Protein AF-K6U5V4-F1 (afdb_monomer_lite)

Sequence (161 aa):
MKKDHIRDYATEAFRFYALVGMSAIEYREKIRNEAINTVVKRMGKGTKGGSPTEAQLIYADKAIEEKLSEIQDLEAVEKTMKEFEADVFTRITILPLIKAVYFTEADKEIKKGEIRNRVIKACSDLSISESTAYRYLKRARLLFAHNRGLRAGEVERINYY

Foldseek 3Di:
DDPPPLLVVLLLLLLLLLVVVDALVVVLVVLLVVQLVVVVVVVVDPPPPDDRDPVSNVRSVVSCVVCVLSSLSRQLLVVLLVVLCVDPVSVLQLNLLSCQQRNVPSVDDDDVCNSVVSLVVSCVVSVHDSVVSVVSSVVSSVSSCVSSVHCPDDPPPPPPD

Radius of gyration: 19.42 Å; chains: 1; bounding box: 54×33×52 Å

pLDDT: mean 87.93, std 15.49, range [41.19, 98.31]

Structure (mmCIF, N/CA/C/O backbone):
data_AF-K6U5V4-F1
#
_entry.id   AF-K6U5V4-F1
#
loop_
_atom_site.group_PDB
_atom_site.id
_atom_site.type_symbol
_atom_site.label_atom_id
_atom_site.label_alt_id
_atom_site.label_comp_id
_atom_site.label_asym_id
_atom_site.label_entity_id
_atom_site.label_seq_id
_atom_site.pdbx_PDB_ins_code
_atom_site.Cartn_x
_atom_site.Cartn_y
_atom_site.Cartn_z
_atom_site.occupancy
_atom_site.B_iso_or_equiv
_atom_site.auth_seq_id
_atom_site.auth_comp_id
_atom_site.auth_asym_id
_atom_site.auth_atom_id
_atom_site.pdbx_PDB_model_num
ATOM 1 N N . MET A 1 1 ? 16.927 -19.506 -5.645 1.00 41.19 1 MET A N 1
ATOM 2 C CA . MET A 1 1 ? 16.442 -18.108 -5.576 1.00 41.19 1 MET A CA 1
ATOM 3 C C . MET A 1 1 ? 15.979 -17.856 -4.142 1.00 41.19 1 MET A C 1
ATOM 5 O O . MET A 1 1 ? 15.023 -18.499 -3.730 1.00 41.19 1 MET A O 1
ATOM 9 N N . LYS A 1 2 ? 16.708 -17.064 -3.337 1.00 45.28 2 LYS A N 1
ATOM 10 C CA . LYS A 1 2 ? 16.338 -16.808 -1.927 1.00 45.28 2 LYS A CA 1
ATOM 11 C C . LYS A 1 2 ? 14.954 -16.141 -1.872 1.00 45.28 2 LYS A C 1
ATOM 13 O O . LYS A 1 2 ? 14.672 -15.267 -2.689 1.00 45.28 2 LYS A O 1
ATOM 18 N N . LYS A 1 3 ? 14.095 -16.580 -0.949 1.00 54.66 3 LYS A N 1
ATOM 19 C CA . LYS A 1 3 ? 12.755 -16.018 -0.734 1.00 54.66 3 LYS A CA 1
ATOM 20 C C . LYS A 1 3 ? 12.910 -14.586 -0.207 1.00 54.66 3 LYS A C 1
ATOM 22 O O . LYS A 1 3 ? 13.385 -14.380 0.908 1.00 54.66 3 LYS A O 1
ATOM 27 N N . ASP A 1 4 ? 12.588 -13.609 -1.047 1.00 75.56 4 ASP A N 1
ATOM 28 C CA . ASP A 1 4 ? 12.628 -12.185 -0.709 1.00 75.56 4 ASP A CA 1
ATOM 29 C C . ASP A 1 4 ? 11.348 -11.844 0.067 1.00 75.56 4 ASP A C 1
ATOM 31 O O . ASP A 1 4 ? 10.350 -11.422 -0.505 1.00 75.56 4 ASP A O 1
ATOM 35 N N . HIS A 1 5 ? 11.350 -12.127 1.369 1.00 82.88 5 HIS A N 1
ATOM 36 C CA . HIS A 1 5 ? 10.206 -11.917 2.264 1.00 82.88 5 HIS A CA 1
ATOM 37 C C . HIS A 1 5 ? 9.731 -10.455 2.278 1.00 82.88 5 HIS A C 1
ATOM 39 O O . HIS A 1 5 ? 8.533 -10.207 2.374 1.00 82.88 5 HIS A O 1
ATOM 45 N N . ILE A 1 6 ? 10.647 -9.496 2.100 1.00 87.00 6 ILE A N 1
ATOM 46 C CA . ILE A 1 6 ? 10.315 -8.070 1.985 1.00 87.00 6 ILE A CA 1
ATOM 47 C C . ILE A 1 6 ? 9.532 -7.805 0.705 1.00 87.00 6 ILE A C 1
ATOM 49 O O . ILE A 1 6 ? 8.615 -6.991 0.710 1.00 87.00 6 ILE A O 1
ATOM 53 N N . ARG A 1 7 ? 9.860 -8.486 -0.400 1.00 90.25 7 ARG A N 1
ATOM 54 C CA . ARG A 1 7 ? 9.090 -8.355 -1.639 1.00 90.25 7 ARG A CA 1
ATOM 55 C C . ARG A 1 7 ? 7.644 -8.741 -1.458 1.00 90.25 7 ARG A C 1
ATOM 57 O O . ARG A 1 7 ? 6.778 -7.977 -1.872 1.00 90.25 7 ARG A O 1
ATOM 64 N N . ASP A 1 8 ? 7.418 -9.930 -0.924 1.00 91.50 8 ASP A N 1
ATOM 65 C CA . ASP A 1 8 ? 6.079 -10.490 -0.845 1.00 91.50 8 ASP A CA 1
ATOM 66 C C . ASP A 1 8 ? 5.254 -9.643 0.145 1.00 91.50 8 ASP A C 1
ATOM 68 O O . ASP A 1 8 ? 4.170 -9.188 -0.202 1.00 91.50 8 ASP A O 1
ATOM 72 N N . TYR A 1 9 ? 5.841 -9.267 1.289 1.00 93.94 9 TYR A N 1
ATOM 73 C CA . TYR A 1 9 ? 5.214 -8.369 2.265 1.00 93.94 9 TYR A CA 1
ATOM 74 C C . TYR A 1 9 ? 4.890 -6.977 1.701 1.00 93.94 9 TYR A C 1
ATOM 76 O O . TYR A 1 9 ? 3.762 -6.509 1.806 1.00 93.94 9 TYR A O 1
ATOM 84 N N . ALA A 1 10 ? 5.853 -6.322 1.046 1.00 95.31 10 ALA A N 1
ATOM 85 C CA . ALA A 1 10 ? 5.626 -5.009 0.449 1.00 95.31 10 ALA A CA 1
ATOM 86 C C . ALA A 1 10 ? 4.568 -5.067 -0.662 1.00 95.31 10 ALA A C 1
ATOM 88 O O . ALA A 1 10 ? 3.769 -4.147 -0.791 1.00 95.31 10 ALA A O 1
ATOM 89 N N . THR A 1 11 ? 4.547 -6.145 -1.454 1.00 95.31 11 THR A N 1
ATOM 90 C CA . THR A 1 11 ? 3.531 -6.343 -2.500 1.00 95.31 11 THR A CA 1
ATOM 91 C C . THR A 1 11 ? 2.132 -6.363 -1.892 1.00 95.31 11 THR A C 1
ATOM 93 O O . THR A 1 11 ? 1.264 -5.637 -2.374 1.00 95.31 11 THR A O 1
ATOM 96 N N . GLU A 1 12 ? 1.933 -7.121 -0.813 1.00 95.81 12 GLU A N 1
ATOM 97 C CA . GLU A 1 12 ? 0.654 -7.155 -0.100 1.00 95.81 12 GLU A CA 1
ATOM 98 C C . GLU A 1 12 ? 0.311 -5.802 0.533 1.00 95.81 12 GLU A C 1
ATOM 100 O O . GLU A 1 12 ? -0.818 -5.347 0.390 1.00 95.81 12 GLU A O 1
ATOM 105 N N . ALA A 1 13 ? 1.274 -5.093 1.131 1.00 97.44 13 ALA A N 1
ATOM 106 C CA . ALA A 1 13 ? 1.033 -3.769 1.711 1.00 97.44 13 ALA A CA 1
ATOM 107 C C . ALA A 1 13 ? 0.597 -2.726 0.661 1.00 97.44 13 ALA A C 1
ATOM 109 O O . ALA A 1 13 ? -0.387 -2.013 0.861 1.00 97.44 13 ALA A O 1
ATOM 110 N N . PHE A 1 14 ? 1.275 -2.655 -0.493 1.00 98.06 14 PHE A N 1
ATOM 111 C CA . PHE A 1 14 ? 0.884 -1.749 -1.583 1.00 98.06 14 PHE A CA 1
ATOM 112 C C . PHE A 1 14 ? -0.497 -2.094 -2.155 1.00 98.06 14 PHE A C 1
ATOM 114 O O . PHE A 1 14 ? -1.265 -1.195 -2.497 1.00 98.06 14 PHE A O 1
ATOM 121 N N . ARG A 1 15 ? -0.821 -3.386 -2.259 1.00 97.50 15 ARG A N 1
ATOM 122 C CA . ARG A 1 15 ? -2.142 -3.849 -2.701 1.00 97.50 15 ARG A CA 1
ATOM 123 C C . ARG A 1 15 ? -3.219 -3.516 -1.684 1.00 97.50 15 ARG A C 1
ATOM 125 O O . ARG A 1 15 ? -4.262 -3.000 -2.062 1.00 97.50 15 ARG A O 1
ATOM 132 N N . PHE A 1 16 ? -2.954 -3.753 -0.406 1.00 97.50 16 PHE A N 1
ATOM 133 C CA . PHE A 1 16 ? -3.866 -3.409 0.674 1.00 97.50 16 PHE A CA 1
ATOM 134 C C . PHE A 1 16 ? -4.168 -1.909 0.681 1.00 97.50 16 PHE A C 1
ATOM 136 O O . PHE A 1 16 ? -5.332 -1.530 0.714 1.00 97.50 16 PHE A O 1
ATOM 143 N N . TYR A 1 17 ? -3.150 -1.061 0.516 1.00 98.06 17 TYR A N 1
ATOM 144 C CA . TYR A 1 17 ? -3.334 0.382 0.355 1.00 98.06 17 TYR A CA 1
ATOM 145 C C . TYR A 1 17 ? -4.258 0.736 -0.821 1.00 98.06 17 TYR A C 1
ATOM 147 O O . TYR A 1 17 ? -5.183 1.535 -0.673 1.00 98.06 17 TYR A O 1
ATOM 155 N N . ALA A 1 18 ? -4.057 0.104 -1.980 1.00 97.25 18 ALA A N 1
ATOM 156 C CA . ALA A 1 18 ? -4.904 0.314 -3.153 1.00 97.25 18 ALA A CA 1
ATOM 157 C C . ALA A 1 18 ? -6.347 -0.176 -2.958 1.00 97.25 18 ALA A C 1
ATOM 159 O O . ALA A 1 18 ? -7.278 0.464 -3.440 1.00 97.25 18 ALA A O 1
ATOM 160 N N . LEU A 1 19 ? -6.526 -1.297 -2.256 1.00 96.75 19 LEU A N 1
ATOM 161 C CA . LEU A 1 19 ? -7.827 -1.884 -1.941 1.00 96.75 19 LEU A CA 1
ATOM 162 C C . LEU A 1 19 ? -8.610 -1.028 -0.938 1.00 96.75 19 LEU A C 1
ATOM 164 O O . LEU A 1 19 ? -9.813 -0.836 -1.093 1.00 96.75 19 LEU A O 1
ATOM 168 N N . VAL A 1 20 ? -7.924 -0.533 0.093 1.00 95.31 20 VAL A N 1
ATOM 169 C CA . VAL A 1 20 ? -8.499 0.306 1.150 1.00 95.31 20 VAL A CA 1
ATOM 170 C C . VAL A 1 20 ? -8.910 1.669 0.593 1.00 95.31 20 VAL A C 1
ATOM 172 O O . VAL A 1 20 ? -9.987 2.159 0.933 1.00 95.31 20 VAL A O 1
ATOM 175 N N . GLY A 1 21 ? -8.092 2.261 -0.287 1.00 92.94 21 GLY A N 1
ATOM 176 C CA . GLY A 1 21 ? -8.443 3.471 -1.040 1.00 92.94 21 GLY A CA 1
ATOM 177 C C . GLY A 1 21 ? -8.629 4.734 -0.191 1.00 92.94 21 GLY A C 1
ATOM 178 O O . GLY A 1 21 ? -9.194 5.711 -0.674 1.00 92.94 21 GLY A O 1
ATOM 179 N N . MET A 1 22 ? -8.172 4.716 1.060 1.00 92.44 22 MET A N 1
ATOM 180 C CA . MET A 1 22 ? -8.218 5.829 2.010 1.00 92.44 22 MET A CA 1
ATOM 181 C C . MET A 1 22 ? -6.886 5.933 2.744 1.00 92.44 22 MET A C 1
ATOM 183 O O . MET A 1 22 ? -6.093 4.985 2.751 1.00 92.44 22 MET A O 1
ATOM 187 N N . SER A 1 23 ? -6.651 7.083 3.364 1.00 94.94 23 SER A N 1
ATOM 188 C CA . SER A 1 23 ? -5.461 7.298 4.172 1.00 94.94 23 SER A CA 1
ATOM 189 C C . SER A 1 23 ? -5.444 6.422 5.428 1.00 94.94 23 SER A C 1
ATOM 191 O O . SER A 1 23 ? -6.483 5.970 5.912 1.00 94.94 23 SER A O 1
ATOM 193 N N . ALA A 1 24 ? -4.268 6.210 6.012 1.00 95.25 24 ALA A N 1
ATOM 194 C CA . ALA A 1 24 ? -4.103 5.485 7.265 1.00 95.25 24 ALA A CA 1
ATOM 195 C C . ALA A 1 24 ? -4.892 6.134 8.414 1.00 95.25 24 ALA A C 1
ATOM 197 O O . ALA A 1 24 ? -5.462 5.432 9.249 1.00 95.25 24 ALA A O 1
ATOM 198 N N . ILE A 1 25 ? -4.974 7.471 8.424 1.00 96.00 25 ILE A N 1
ATOM 199 C CA . ILE A 1 25 ? -5.771 8.231 9.396 1.00 96.00 25 ILE A CA 1
ATOM 200 C C . ILE A 1 25 ? -7.262 7.933 9.202 1.00 96.00 25 ILE A C 1
ATOM 202 O O . ILE A 1 25 ? -7.951 7.602 10.165 1.00 96.00 25 ILE A O 1
ATOM 206 N N . GLU A 1 26 ? -7.759 7.994 7.966 1.00 96.12 26 GLU A N 1
ATOM 207 C CA . GLU A 1 26 ? -9.158 7.673 7.654 1.00 96.12 26 GLU A CA 1
ATOM 208 C C . GLU A 1 26 ? -9.493 6.211 7.973 1.00 96.12 26 GLU A C 1
ATOM 210 O O . GLU A 1 26 ? -10.551 5.931 8.537 1.00 96.12 26 GLU A O 1
ATOM 215 N N . TYR A 1 27 ? -8.580 5.278 7.686 1.00 96.62 27 TYR A N 1
ATOM 216 C CA . TYR A 1 27 ? -8.745 3.862 8.014 1.00 96.62 27 TYR A CA 1
ATOM 217 C C . TYR A 1 27 ? -8.800 3.629 9.529 1.00 96.62 27 TYR A C 1
ATOM 219 O O . TYR A 1 27 ? -9.669 2.904 10.019 1.00 96.62 27 TYR A O 1
ATOM 227 N N . ARG A 1 28 ? -7.931 4.299 10.295 1.00 95.94 28 ARG A N 1
ATOM 228 C CA . ARG A 1 28 ? -7.948 4.265 11.763 1.00 95.94 28 ARG A CA 1
ATOM 229 C C . ARG A 1 28 ? -9.265 4.796 12.327 1.00 95.94 28 ARG A C 1
ATOM 231 O O . ARG A 1 28 ? -9.857 4.160 13.199 1.00 95.94 28 ARG A O 1
ATOM 238 N N . GLU A 1 29 ? -9.750 5.926 11.819 1.00 95.19 29 GLU A N 1
ATOM 239 C CA . GLU A 1 29 ? -11.034 6.497 12.241 1.00 95.19 29 GLU A CA 1
ATOM 240 C C . GLU A 1 29 ? -12.220 5.613 11.835 1.00 95.19 29 GLU A C 1
ATOM 242 O O . GLU A 1 29 ? -13.170 5.459 12.605 1.00 95.19 29 GLU A O 1
ATOM 247 N N . LYS A 1 30 ? -12.161 4.952 10.674 1.00 95.69 30 LYS A N 1
ATOM 248 C CA . LYS A 1 30 ? -13.154 3.948 10.273 1.00 95.69 30 LYS A CA 1
ATOM 249 C C . LYS A 1 30 ? -13.230 2.809 11.292 1.00 95.69 30 LYS A C 1
ATOM 251 O O . LYS A 1 30 ? -14.324 2.526 11.780 1.00 95.69 30 LYS A O 1
ATOM 256 N N . ILE A 1 31 ? -12.092 2.217 11.669 1.00 95.19 31 ILE A N 1
ATOM 257 C CA . ILE A 1 31 ? -12.030 1.150 12.686 1.00 95.19 31 ILE A CA 1
ATOM 258 C C . ILE A 1 31 ? -12.622 1.636 14.013 1.00 95.19 31 ILE A C 1
ATOM 260 O O . ILE A 1 31 ? -13.461 0.960 14.613 1.00 95.19 31 ILE A O 1
ATOM 264 N N . ARG A 1 32 ? -12.235 2.840 14.449 1.00 93.38 32 ARG A N 1
ATOM 265 C CA . ARG A 1 32 ? -12.744 3.458 15.678 1.00 93.38 32 ARG A CA 1
ATOM 266 C C . ARG A 1 32 ? -14.268 3.582 15.662 1.00 93.38 32 ARG A C 1
ATOM 268 O O . ARG A 1 32 ? -14.942 3.157 16.602 1.00 93.38 32 ARG A O 1
ATOM 275 N N . ASN A 1 33 ? -14.817 4.138 14.585 1.00 92.12 33 ASN A N 1
ATOM 276 C CA . ASN A 1 33 ? -16.252 4.359 14.428 1.00 92.12 33 ASN A CA 1
ATOM 277 C C . ASN A 1 33 ? -17.030 3.039 14.345 1.00 92.12 33 ASN A C 1
ATOM 279 O O . ASN A 1 33 ? -18.089 2.902 14.963 1.00 92.12 33 ASN A O 1
ATOM 283 N N . GLU A 1 34 ? -16.511 2.040 13.630 1.00 92.69 34 GLU A N 1
ATOM 284 C CA . GLU A 1 34 ? -17.095 0.694 13.563 1.00 92.69 34 GLU A CA 1
ATOM 285 C C . GLU A 1 34 ? -17.134 0.018 14.942 1.00 92.69 34 GLU A C 1
ATOM 287 O O . GLU A 1 34 ? -18.149 -0.584 15.319 1.00 92.69 34 GLU A O 1
ATOM 292 N N . ALA A 1 35 ? -16.072 0.177 15.733 1.00 91.62 35 ALA A N 1
ATOM 293 C CA . ALA A 1 35 ? -15.984 -0.360 17.083 1.00 91.62 35 ALA A CA 1
ATOM 294 C C . ALA A 1 35 ? -17.004 0.297 18.031 1.00 91.62 35 ALA A C 1
ATOM 296 O O . ALA A 1 35 ? -17.776 -0.412 18.686 1.00 91.62 35 ALA A O 1
ATOM 297 N N . ILE A 1 36 ? -17.092 1.633 18.042 1.00 88.75 36 ILE A N 1
ATOM 298 C CA . ILE A 1 36 ? -18.082 2.375 18.845 1.00 88.75 36 ILE A CA 1
ATOM 299 C C . ILE A 1 36 ? -19.508 1.965 18.453 1.00 88.75 36 ILE A C 1
ATOM 301 O O . ILE A 1 36 ? -20.319 1.622 19.318 1.00 88.75 36 ILE A O 1
ATOM 305 N N . ASN A 1 37 ? -19.809 1.918 17.151 1.00 87.19 37 ASN A N 1
ATOM 306 C CA . ASN A 1 37 ? -21.126 1.526 16.644 1.00 87.19 37 ASN A CA 1
ATOM 307 C C . ASN A 1 37 ? -21.509 0.096 17.047 1.00 87.19 37 ASN A C 1
ATOM 309 O O . ASN A 1 37 ? -22.675 -0.180 17.335 1.00 87.19 37 ASN A O 1
ATOM 313 N N . THR A 1 38 ? -20.539 -0.817 17.098 1.00 87.25 38 THR A N 1
ATOM 314 C CA . THR A 1 38 ? -20.761 -2.197 17.545 1.00 87.25 38 THR A CA 1
ATOM 315 C C . THR A 1 38 ? -21.173 -2.247 19.015 1.00 87.25 38 THR A C 1
ATOM 317 O O . THR A 1 38 ? -22.115 -2.959 19.368 1.00 87.25 38 THR A O 1
ATOM 320 N N . VAL A 1 39 ? -20.523 -1.458 19.873 1.00 85.00 39 VAL A N 1
ATOM 321 C CA . VAL A 1 39 ? -20.875 -1.363 21.298 1.00 85.00 39 VAL A CA 1
ATOM 322 C C . VAL A 1 39 ? -22.260 -0.739 21.483 1.00 85.00 39 VAL A C 1
ATOM 324 O O . VAL A 1 39 ? -23.076 -1.288 22.223 1.00 85.00 39 VAL A O 1
ATOM 327 N N . VAL A 1 40 ? -22.567 0.346 20.762 1.00 82.38 40 VAL A N 1
ATOM 328 C CA . VAL A 1 40 ? -23.897 0.989 20.787 1.00 82.38 40 VAL A CA 1
ATOM 329 C C . VAL A 1 40 ? -24.998 -0.005 20.406 1.00 82.38 40 VAL A C 1
ATOM 331 O O . VAL A 1 40 ? -25.997 -0.112 21.117 1.00 82.38 40 VAL A O 1
ATOM 334 N N . LYS A 1 41 ? -24.805 -0.780 19.328 1.00 82.00 41 LYS A N 1
ATOM 335 C CA . LYS A 1 41 ? -25.763 -1.813 18.897 1.00 82.00 41 LYS A CA 1
ATOM 336 C C . LYS A 1 41 ? -25.974 -2.893 19.962 1.00 82.00 41 LYS A C 1
ATOM 338 O O . LYS A 1 41 ? -27.108 -3.309 20.175 1.00 82.00 41 LYS A O 1
ATOM 343 N N . ARG A 1 42 ? -24.909 -3.329 20.646 1.00 79.38 42 ARG A N 1
ATOM 344 C CA . ARG A 1 42 ? -24.981 -4.355 21.706 1.00 79.38 42 ARG A CA 1
ATOM 345 C C . ARG A 1 42 ? -25.693 -3.869 22.970 1.00 79.38 42 ARG A C 1
ATOM 347 O O . ARG A 1 42 ? -26.362 -4.661 23.621 1.00 79.38 42 ARG A O 1
ATOM 354 N N . MET A 1 43 ? -25.560 -2.590 23.319 1.00 71.38 43 MET A N 1
ATOM 355 C CA . MET A 1 43 ? -26.122 -2.035 24.558 1.00 71.38 43 MET A CA 1
ATOM 356 C C . MET A 1 43 ? -27.611 -1.662 24.463 1.00 71.38 43 MET A C 1
ATOM 358 O O . MET A 1 43 ? -28.198 -1.281 25.473 1.00 71.38 43 MET A O 1
ATOM 362 N N . GLY A 1 44 ? -28.239 -1.742 23.283 1.00 62.88 44 GLY A N 1
ATOM 363 C CA . GLY A 1 44 ? -29.689 -1.556 23.099 1.00 62.88 44 GLY A CA 1
ATOM 364 C C . GLY A 1 44 ? -30.249 -0.160 23.436 1.00 62.88 44 GLY A C 1
ATOM 365 O O . GLY A 1 44 ? -31.420 0.106 23.181 1.00 62.88 44 GLY A O 1
ATOM 366 N N . LYS A 1 45 ? -29.433 0.755 23.974 1.00 55.16 45 LYS A N 1
ATOM 367 C CA . LYS A 1 45 ? -29.789 2.129 24.343 1.00 55.16 45 LYS A CA 1
ATOM 368 C C . LYS A 1 45 ? -29.012 3.106 23.468 1.00 55.16 45 LYS A C 1
ATOM 370 O O . LYS A 1 45 ? -27.855 3.422 23.726 1.00 55.16 45 LYS A O 1
ATOM 375 N N . GLY A 1 46 ? -29.674 3.604 22.430 1.00 51.50 46 GLY A N 1
ATOM 376 C CA . GLY A 1 46 ? -29.210 4.772 21.695 1.00 51.50 46 GLY A CA 1
ATOM 377 C C . GLY A 1 46 ? -29.438 6.028 22.528 1.00 51.50 46 GLY A C 1
ATOM 378 O O . GLY A 1 46 ? -30.477 6.671 22.396 1.00 51.50 46 GLY A O 1
ATOM 379 N N . THR A 1 47 ? -28.481 6.409 23.372 1.00 49.56 47 THR A N 1
ATOM 380 C CA . THR A 1 47 ? -28.372 7.806 23.806 1.00 49.56 47 THR A CA 1
ATOM 381 C C . THR A 1 47 ? -27.947 8.612 22.585 1.00 49.56 47 THR A C 1
ATOM 383 O O . THR A 1 47 ? -26.767 8.723 22.260 1.00 49.56 47 THR A O 1
ATOM 386 N N . LYS A 1 48 ? -28.931 9.130 21.846 1.00 48.31 48 LYS A N 1
ATOM 387 C CA . LYS A 1 48 ? -28.687 10.126 20.804 1.00 48.31 48 LYS A CA 1
ATOM 388 C C . LYS A 1 48 ? -28.035 11.347 21.467 1.00 48.31 48 LYS A C 1
ATOM 390 O O . LYS A 1 48 ? -28.694 12.032 22.241 1.00 48.31 48 LYS A O 1
ATOM 395 N N . GLY A 1 49 ? -26.762 11.600 21.157 1.00 54.25 49 GLY A N 1
ATOM 396 C CA . GLY A 1 49 ? -26.111 12.895 21.396 1.00 54.25 49 GLY A CA 1
ATOM 397 C C . GLY A 1 49 ? -25.166 13.022 22.598 1.00 54.25 49 GLY A C 1
ATOM 398 O O . GLY A 1 49 ? -24.839 14.148 22.951 1.00 54.25 49 GLY A O 1
ATOM 399 N N . GLY A 1 50 ? -24.716 11.927 23.223 1.00 61.78 50 GLY A N 1
ATOM 400 C CA . GLY A 1 50 ? -23.689 11.972 24.280 1.00 61.78 50 GLY A CA 1
ATOM 401 C C . GLY A 1 50 ? -22.285 11.630 23.771 1.00 61.78 50 GLY A C 1
ATOM 402 O O . GLY A 1 50 ? -22.148 10.805 22.868 1.00 61.78 50 GLY A O 1
ATOM 403 N N . SER A 1 51 ? -21.246 12.234 24.360 1.00 67.88 51 SER A N 1
ATOM 404 C CA . SER A 1 51 ? -19.845 11.836 24.145 1.00 67.88 51 SER A CA 1
ATOM 405 C C . SER A 1 51 ? -19.648 10.333 24.412 1.00 67.88 51 SER A C 1
ATOM 407 O O . SER A 1 51 ? -20.337 9.793 25.284 1.00 67.88 51 SER A O 1
ATOM 409 N N . PRO A 1 52 ? -18.724 9.648 23.706 1.00 74.62 52 PRO A N 1
ATOM 410 C CA . PRO A 1 52 ? -18.477 8.225 23.916 1.00 74.62 52 PRO A CA 1
ATOM 411 C C . PRO A 1 52 ? -18.183 7.902 25.384 1.00 74.62 52 PRO A C 1
ATOM 413 O O . PRO A 1 52 ? -17.427 8.618 26.042 1.00 74.62 52 PRO A O 1
ATOM 416 N N . THR A 1 53 ? -18.768 6.820 25.897 1.00 83.06 53 THR A N 1
ATOM 417 C CA . THR A 1 53 ? -18.473 6.337 27.250 1.00 83.06 53 THR A CA 1
ATOM 418 C C . THR A 1 53 ? -17.057 5.768 27.317 1.00 83.06 53 THR A C 1
ATOM 420 O O . THR A 1 53 ? -16.505 5.315 26.314 1.00 83.06 53 THR A O 1
ATOM 423 N N . GLU A 1 54 ? -16.474 5.722 28.512 1.00 83.94 54 GLU A N 1
ATOM 424 C CA . GLU A 1 54 ? -15.143 5.141 28.730 1.00 83.94 54 GLU A CA 1
ATOM 425 C C . GLU A 1 54 ? -15.050 3.694 28.210 1.00 83.94 54 GLU A C 1
ATOM 427 O O . GLU A 1 54 ? -14.095 3.328 27.531 1.00 83.94 54 GLU A O 1
ATOM 432 N N . ALA A 1 55 ? -16.105 2.895 28.402 1.00 82.69 55 ALA A N 1
ATOM 433 C CA . ALA A 1 55 ? -16.181 1.536 27.868 1.00 82.69 55 ALA A CA 1
ATOM 434 C C . ALA A 1 55 ? -16.173 1.482 26.326 1.00 82.69 55 ALA A C 1
ATOM 436 O O . ALA A 1 55 ? -15.608 0.555 25.744 1.00 82.69 55 ALA A O 1
ATOM 437 N N . GLN A 1 56 ? -16.789 2.460 25.650 1.00 84.50 56 GLN A N 1
ATOM 438 C CA . GLN A 1 56 ? -16.758 2.563 24.186 1.00 84.50 56 GLN A CA 1
ATOM 439 C C . GLN A 1 56 ? -15.368 2.954 23.682 1.00 84.50 56 GLN A C 1
ATOM 441 O O . GLN A 1 56 ? -14.925 2.414 22.670 1.00 84.50 56 GLN A O 1
ATOM 446 N N . LEU A 1 57 ? -14.682 3.851 24.395 1.00 87.88 57 LEU A N 1
ATOM 447 C CA . LEU A 1 57 ? -13.316 4.261 24.072 1.00 87.88 57 LEU A CA 1
ATOM 448 C C . LEU A 1 57 ? -12.336 3.095 24.228 1.00 87.88 57 LEU A C 1
ATOM 450 O O . LEU A 1 57 ? -11.643 2.776 23.270 1.00 87.88 57 LEU A O 1
ATOM 454 N N . ILE A 1 58 ? -12.373 2.376 25.355 1.00 89.31 58 ILE A N 1
ATOM 455 C CA . ILE A 1 58 ? -11.518 1.199 25.593 1.00 89.31 58 ILE A CA 1
ATOM 456 C C . ILE A 1 58 ? -11.719 0.133 24.506 1.00 89.31 58 ILE A C 1
ATOM 458 O O . ILE A 1 58 ? -10.758 -0.460 24.015 1.00 89.31 58 ILE A O 1
ATOM 462 N N . TYR A 1 59 ? -12.969 -0.124 24.109 1.00 89.25 59 TYR A N 1
ATOM 463 C CA . TYR A 1 59 ? -13.255 -1.093 23.051 1.00 89.25 59 TYR A CA 1
ATOM 464 C C . TYR A 1 59 ? -12.727 -0.632 21.686 1.00 89.25 59 TYR A C 1
ATOM 466 O O . TYR A 1 59 ? -12.198 -1.440 20.925 1.00 89.25 59 TYR A O 1
ATOM 474 N N . ALA A 1 60 ? -12.859 0.659 21.378 1.00 90.88 60 ALA A N 1
ATOM 475 C CA . ALA A 1 60 ? -12.340 1.232 20.144 1.00 90.88 60 ALA A CA 1
ATOM 476 C C . ALA A 1 60 ? -10.807 1.201 20.094 1.00 90.88 60 ALA A C 1
ATOM 478 O O . ALA A 1 60 ? -10.249 0.812 19.071 1.00 90.88 60 ALA A O 1
ATOM 479 N N . ASP A 1 61 ? -10.137 1.521 21.201 1.00 92.75 61 ASP A N 1
ATOM 480 C CA . ASP A 1 61 ? -8.679 1.443 21.309 1.00 92.75 61 ASP A CA 1
ATOM 481 C C . ASP A 1 61 ? -8.194 0.008 21.105 1.00 92.75 61 ASP A C 1
ATOM 483 O O . ASP A 1 61 ? -7.253 -0.228 20.350 1.00 92.75 61 ASP A O 1
ATOM 487 N N . LYS A 1 62 ? -8.898 -0.975 21.679 1.00 94.44 62 LYS A N 1
ATOM 488 C CA . LYS A 1 62 ? -8.595 -2.391 21.448 1.00 94.44 62 LYS A CA 1
ATOM 489 C C . LYS A 1 62 ? -8.762 -2.793 19.979 1.00 94.44 62 LYS A C 1
ATOM 491 O O . LYS A 1 62 ? -7.916 -3.506 19.451 1.00 94.44 62 LYS A O 1
ATOM 496 N N . ALA A 1 63 ? -9.819 -2.334 19.310 1.00 94.25 63 ALA A N 1
ATOM 497 C CA . ALA A 1 63 ? -10.031 -2.622 17.890 1.00 94.25 63 ALA A CA 1
ATOM 498 C C . ALA A 1 63 ? -8.943 -1.996 16.997 1.00 94.25 63 ALA A C 1
ATOM 500 O O . ALA A 1 63 ? -8.524 -2.605 16.013 1.00 94.25 63 ALA A O 1
ATOM 501 N N . ILE A 1 64 ? -8.460 -0.799 17.350 1.00 95.62 64 ILE A N 1
ATOM 502 C CA . ILE A 1 64 ? -7.315 -0.166 16.682 1.00 95.62 64 ILE A CA 1
ATOM 503 C C . ILE A 1 64 ? -6.043 -0.985 16.922 1.00 95.62 64 ILE A C 1
ATOM 505 O O . ILE A 1 64 ? -5.316 -1.250 15.968 1.00 95.62 64 ILE A O 1
ATOM 509 N N . GLU A 1 65 ? -5.791 -1.417 18.160 1.00 95.44 65 GLU A N 1
ATOM 510 C CA . GLU A 1 65 ? -4.617 -2.224 18.520 1.00 95.44 65 GLU A CA 1
ATOM 511 C C . GLU A 1 65 ? -4.582 -3.550 17.741 1.00 95.44 65 GLU A C 1
ATOM 513 O O . GLU A 1 65 ? -3.551 -3.925 17.184 1.00 95.44 65 GLU A O 1
ATOM 518 N N . GLU A 1 66 ? -5.731 -4.219 17.597 1.00 96.25 66 GLU A N 1
ATOM 519 C CA . GLU A 1 66 ? -5.878 -5.447 16.797 1.00 96.25 66 GLU A CA 1
ATOM 520 C C . GLU A 1 66 ? -5.534 -5.242 15.310 1.00 96.25 66 GLU A C 1
ATOM 522 O O . GLU A 1 66 ? -5.149 -6.190 14.621 1.00 96.25 66 GLU A O 1
ATOM 527 N N . LYS A 1 67 ? -5.647 -4.007 14.809 1.00 96.12 67 LYS A N 1
ATOM 528 C CA . LYS A 1 67 ? -5.377 -3.616 13.417 1.00 96.12 67 LYS A CA 1
ATOM 529 C C . LYS A 1 67 ? -4.134 -2.743 13.259 1.00 96.12 67 LYS A C 1
ATOM 531 O O . LYS A 1 67 ? -3.878 -2.228 12.170 1.00 96.12 67 LYS A O 1
ATOM 536 N N . LEU A 1 68 ? -3.319 -2.611 14.306 1.00 95.44 68 LEU A N 1
ATOM 537 C CA . LEU A 1 68 ? -2.194 -1.680 14.326 1.00 95.44 68 LEU A CA 1
ATOM 538 C C . LEU A 1 68 ? -1.181 -1.960 13.210 1.00 95.44 68 LEU A C 1
ATOM 540 O O . LEU A 1 68 ? -0.688 -1.025 12.584 1.00 95.44 68 LEU A O 1
ATOM 544 N N . SER A 1 69 ? -0.903 -3.234 12.912 1.00 95.12 69 SER A N 1
ATOM 545 C CA . SER A 1 69 ? 0.029 -3.584 11.832 1.00 95.12 69 SER A CA 1
ATOM 546 C C . SER A 1 69 ? -0.467 -3.131 10.459 1.00 95.12 69 SER A C 1
ATOM 548 O O . SER A 1 69 ? 0.334 -2.625 9.679 1.00 95.12 69 SER A O 1
ATOM 550 N N . GLU A 1 70 ? -1.767 -3.274 10.178 1.00 97.00 70 GLU A N 1
ATOM 551 C CA . GLU A 1 70 ? -2.377 -2.828 8.918 1.00 97.00 70 GLU A CA 1
ATOM 552 C C . GLU A 1 70 ? -2.298 -1.302 8.790 1.00 97.00 70 GLU A C 1
ATOM 554 O O . GLU A 1 70 ? -1.935 -0.784 7.738 1.00 97.00 70 GLU A O 1
ATOM 559 N N . ILE A 1 71 ? -2.574 -0.573 9.879 1.00 97.56 71 ILE A N 1
ATOM 560 C CA . ILE A 1 71 ? -2.459 0.893 9.920 1.00 97.56 71 ILE A CA 1
ATOM 561 C C . ILE A 1 71 ? -1.011 1.318 9.646 1.00 97.56 71 ILE A C 1
ATOM 563 O O . ILE A 1 71 ? -0.775 2.173 8.798 1.00 97.56 71 ILE A O 1
ATOM 567 N N . GLN A 1 72 ? -0.036 0.684 10.300 1.00 97.50 72 GLN A N 1
ATOM 568 C CA . GLN A 1 72 ? 1.386 0.969 10.087 1.00 97.50 72 GLN A CA 1
ATOM 569 C C . GLN A 1 72 ? 1.841 0.667 8.650 1.00 97.50 72 GLN A C 1
ATOM 571 O O . GLN A 1 72 ? 2.707 1.364 8.118 1.00 97.50 72 GLN A O 1
ATOM 576 N N . ASP A 1 73 ? 1.275 -0.359 8.007 1.00 97.88 73 ASP A N 1
ATOM 577 C CA . ASP A 1 73 ? 1.538 -0.649 6.595 1.00 97.88 73 ASP A CA 1
ATOM 578 C C . ASP A 1 73 ? 0.994 0.456 5.687 1.00 97.88 73 ASP A C 1
ATOM 580 O O . ASP A 1 73 ? 1.715 0.921 4.801 1.00 97.88 73 ASP A O 1
ATOM 584 N N . LEU A 1 74 ? -0.233 0.927 5.938 1.00 98.06 74 LEU A N 1
ATOM 585 C CA . LEU A 1 74 ? -0.817 2.055 5.207 1.00 98.06 74 LEU A CA 1
ATOM 586 C C . LEU A 1 74 ? 0.024 3.327 5.381 1.00 98.06 74 LEU A C 1
ATOM 588 O O . LEU A 1 74 ? 0.367 3.962 4.386 1.00 98.06 74 LEU A O 1
ATOM 592 N N . GLU A 1 75 ? 0.426 3.663 6.612 1.00 97.88 75 GLU A N 1
ATOM 593 C CA . GLU A 1 75 ? 1.281 4.826 6.903 1.00 97.88 75 GLU A CA 1
ATOM 594 C C . GLU A 1 75 ? 2.618 4.748 6.152 1.00 97.88 75 GLU A C 1
ATOM 596 O O . GLU A 1 75 ? 3.076 5.725 5.549 1.00 97.88 75 GLU A O 1
ATOM 601 N N . ALA A 1 76 ? 3.246 3.571 6.148 1.00 97.81 76 ALA A N 1
ATOM 602 C CA . ALA A 1 76 ? 4.511 3.360 5.461 1.00 97.81 76 ALA A CA 1
ATOM 603 C C . ALA A 1 76 ? 4.368 3.450 3.933 1.00 97.81 76 ALA A C 1
ATOM 605 O O . ALA A 1 76 ? 5.243 4.025 3.271 1.00 97.81 76 ALA A O 1
ATOM 606 N N . VAL A 1 77 ? 3.280 2.918 3.360 1.00 98.31 77 VAL A N 1
ATOM 607 C CA . VAL A 1 77 ? 2.984 3.060 1.926 1.00 98.31 77 VAL A CA 1
ATOM 608 C C . VAL A 1 77 ? 2.739 4.523 1.578 1.00 98.31 77 VAL A C 1
ATOM 610 O O . VAL A 1 77 ? 3.374 5.021 0.651 1.00 98.31 77 VAL A O 1
ATOM 613 N N . GLU A 1 78 ? 1.910 5.245 2.332 1.00 97.88 78 GLU A N 1
ATOM 614 C CA . GLU A 1 78 ? 1.663 6.672 2.096 1.00 97.88 78 GLU A CA 1
ATOM 615 C C . GLU A 1 78 ? 2.942 7.491 2.084 1.00 97.88 78 GLU A C 1
ATOM 617 O O . GLU A 1 78 ? 3.167 8.285 1.171 1.00 97.88 78 GLU A O 1
ATOM 622 N N . LYS A 1 79 ? 3.786 7.304 3.102 1.00 97.56 79 LYS A N 1
ATOM 623 C CA . LYS A 1 79 ? 5.049 8.027 3.206 1.00 97.56 79 LYS A CA 1
ATOM 624 C C . LYS A 1 79 ? 5.947 7.722 2.008 1.00 97.56 79 LYS A C 1
ATOM 626 O O . LYS A 1 79 ? 6.503 8.635 1.409 1.00 97.56 79 LYS A O 1
ATOM 631 N N . THR A 1 80 ? 6.002 6.456 1.598 1.00 97.56 80 THR A N 1
ATOM 632 C CA . THR A 1 80 ? 6.746 6.018 0.408 1.00 97.56 80 THR A CA 1
ATOM 633 C C . THR A 1 80 ? 6.221 6.665 -0.874 1.00 97.56 80 THR A C 1
ATOM 635 O O . THR A 1 80 ? 7.010 7.110 -1.704 1.00 97.56 80 THR A O 1
ATOM 638 N N . MET A 1 81 ? 4.899 6.751 -1.040 1.00 97.44 81 MET A N 1
ATOM 639 C CA . MET A 1 81 ? 4.286 7.411 -2.196 1.00 97.44 81 MET A CA 1
ATOM 640 C C . MET A 1 81 ? 4.591 8.914 -2.192 1.00 97.44 81 MET A C 1
ATOM 642 O O . MET A 1 81 ? 5.058 9.426 -3.205 1.00 97.44 81 MET A O 1
ATOM 646 N N . LYS A 1 82 ? 4.441 9.595 -1.046 1.00 97.00 82 LYS A N 1
ATOM 647 C CA . LYS A 1 82 ? 4.763 11.025 -0.878 1.00 97.00 82 LYS A CA 1
ATOM 648 C C . LYS A 1 82 ? 6.225 11.339 -1.204 1.00 97.00 82 LYS A C 1
ATOM 650 O O . LYS A 1 82 ? 6.512 12.351 -1.837 1.00 97.00 82 LYS A O 1
ATOM 655 N N . GLU A 1 83 ? 7.156 10.467 -0.824 1.00 96.12 83 GLU A N 1
ATOM 656 C CA . GLU A 1 83 ? 8.576 10.639 -1.153 1.00 96.12 83 GLU A CA 1
ATOM 657 C C . GLU A 1 83 ? 8.848 10.565 -2.664 1.00 96.12 83 GLU A C 1
ATOM 659 O O . GLU A 1 83 ? 9.634 11.357 -3.181 1.00 96.12 83 GLU A O 1
ATOM 664 N N . PHE A 1 84 ? 8.169 9.679 -3.400 1.00 96.19 84 PHE A N 1
ATOM 665 C CA . PHE A 1 84 ? 8.255 9.649 -4.867 1.00 96.19 84 PHE A CA 1
ATOM 666 C C . PHE A 1 84 ? 7.412 10.732 -5.557 1.00 96.19 84 PHE A C 1
ATOM 668 O O . PHE A 1 84 ? 7.582 10.974 -6.748 1.00 96.19 84 PHE A O 1
ATOM 675 N N . GLU A 1 85 ? 6.487 11.384 -4.853 1.00 95.44 85 GLU A N 1
ATOM 676 C CA . GLU A 1 85 ? 5.762 12.551 -5.374 1.00 95.44 85 GLU A CA 1
ATOM 677 C C . GLU A 1 85 ? 6.607 13.829 -5.323 1.00 95.44 85 GLU A C 1
ATOM 679 O O . GLU A 1 85 ? 6.374 14.738 -6.125 1.00 95.44 85 GLU A O 1
ATOM 684 N N . ALA A 1 86 ? 7.587 13.889 -4.415 1.00 93.06 86 ALA A N 1
ATOM 685 C CA . ALA A 1 86 ? 8.417 15.067 -4.177 1.00 93.06 86 ALA A CA 1
ATOM 686 C C . ALA A 1 86 ? 9.342 15.418 -5.355 1.00 93.06 86 ALA A C 1
ATOM 688 O O . ALA A 1 86 ? 9.633 16.593 -5.576 1.00 93.06 86 ALA A O 1
ATOM 689 N N . ASP A 1 87 ? 9.789 14.422 -6.123 1.00 92.75 87 ASP A N 1
ATOM 690 C CA . ASP A 1 87 ? 10.664 14.609 -7.279 1.00 92.75 87 ASP A CA 1
ATOM 691 C C . ASP A 1 87 ? 9.923 14.340 -8.601 1.00 92.75 87 ASP A C 1
ATOM 693 O O . ASP A 1 87 ? 9.219 13.342 -8.762 1.00 92.75 87 ASP A O 1
ATOM 697 N N . VAL A 1 88 ? 10.109 15.229 -9.584 1.00 94.94 88 VAL A N 1
ATOM 698 C CA . VAL A 1 88 ? 9.405 15.169 -10.876 1.00 94.94 88 VAL A CA 1
ATOM 699 C C . VAL A 1 88 ? 9.688 13.857 -11.598 1.00 94.94 88 VAL A C 1
ATOM 701 O O . VAL A 1 88 ? 8.759 13.264 -12.150 1.00 94.94 88 VAL A O 1
ATOM 704 N N . PHE A 1 89 ? 10.942 13.401 -11.588 1.00 93.75 89 PHE A N 1
ATOM 705 C CA . PHE A 1 89 ? 11.344 12.187 -12.286 1.00 93.75 89 PHE A CA 1
ATOM 706 C C . PHE A 1 89 ? 10.659 10.955 -11.688 1.00 93.75 89 PHE A C 1
ATOM 708 O O . PHE A 1 89 ? 10.023 10.180 -12.406 1.00 93.75 89 PHE A O 1
ATOM 715 N N . THR A 1 90 ? 10.739 10.774 -10.371 1.00 94.25 90 THR A N 1
ATOM 716 C CA . THR A 1 90 ? 10.117 9.632 -9.685 1.00 94.25 90 THR A CA 1
ATOM 717 C C . THR A 1 90 ? 8.590 9.666 -9.753 1.00 94.25 9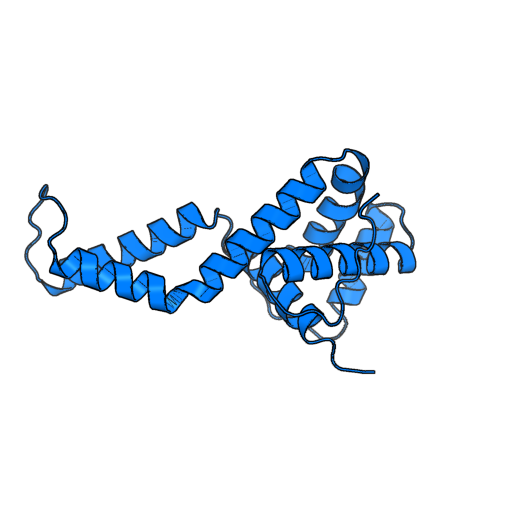0 THR A C 1
ATOM 719 O O . THR A 1 90 ? 7.965 8.612 -9.913 1.00 94.25 90 THR A O 1
ATOM 722 N N . ARG A 1 91 ? 7.993 10.861 -9.777 1.00 96.12 91 ARG A N 1
ATOM 723 C CA . ARG A 1 91 ? 6.549 11.050 -9.938 1.00 96.12 91 ARG A CA 1
ATOM 724 C C . ARG A 1 91 ? 6.021 10.597 -11.297 1.00 96.12 91 ARG A C 1
ATOM 726 O O . ARG A 1 91 ? 4.912 10.074 -11.358 1.00 96.12 91 ARG A O 1
ATOM 733 N N . ILE A 1 92 ? 6.785 10.781 -12.376 1.00 95.62 92 ILE A N 1
ATOM 734 C CA . ILE A 1 92 ? 6.375 10.368 -13.734 1.00 95.62 92 ILE A CA 1
ATOM 735 C C . ILE A 1 92 ? 6.850 8.958 -14.113 1.00 95.62 92 ILE A C 1
ATOM 737 O O . ILE A 1 92 ? 6.370 8.405 -15.096 1.00 95.62 92 ILE A O 1
ATOM 741 N N . THR A 1 93 ? 7.772 8.361 -13.348 1.00 95.00 93 THR A N 1
ATOM 742 C CA . THR A 1 93 ? 8.331 7.029 -13.645 1.00 95.00 93 THR A CA 1
ATOM 743 C C . THR A 1 93 ? 7.951 5.975 -12.604 1.00 95.00 93 THR A C 1
ATOM 745 O O . THR A 1 93 ? 7.279 4.996 -12.923 1.00 95.00 93 THR A O 1
ATOM 748 N N . ILE A 1 94 ? 8.350 6.160 -11.345 1.00 97.44 94 ILE A N 1
ATOM 749 C CA . ILE A 1 94 ? 8.211 5.156 -10.284 1.00 97.44 94 ILE A CA 1
ATOM 750 C C . ILE A 1 94 ? 6.762 5.055 -9.808 1.00 97.44 94 ILE A C 1
ATOM 752 O O . ILE A 1 94 ? 6.252 3.943 -9.673 1.00 97.44 94 ILE A O 1
ATOM 756 N N . LEU A 1 95 ? 6.074 6.177 -9.580 1.00 97.25 95 LEU A N 1
ATOM 757 C CA . LEU A 1 95 ? 4.687 6.140 -9.099 1.00 97.25 95 LEU A CA 1
ATOM 758 C C . LEU A 1 95 ? 3.725 5.455 -10.079 1.00 97.25 95 LEU A C 1
ATOM 760 O O . LEU A 1 95 ? 2.979 4.578 -9.633 1.00 97.25 95 LEU A O 1
ATOM 764 N N . PRO A 1 96 ? 3.718 5.778 -11.390 1.00 97.88 96 PRO A N 1
ATOM 765 C CA . PRO A 1 96 ? 2.864 5.075 -12.340 1.00 97.88 96 PRO A CA 1
ATOM 766 C C . PRO A 1 96 ? 3.204 3.586 -12.413 1.00 97.88 96 PRO A C 1
ATOM 768 O O . PRO A 1 96 ? 2.298 2.762 -12.500 1.00 97.88 96 PRO A O 1
ATOM 771 N N . LEU A 1 97 ? 4.488 3.228 -12.288 1.00 98.31 97 LEU A N 1
ATOM 772 C CA . LEU A 1 97 ? 4.930 1.836 -12.265 1.00 98.31 97 LEU A CA 1
ATOM 773 C C . LEU A 1 97 ? 4.410 1.080 -11.030 1.00 98.31 97 LEU A C 1
ATOM 775 O O . LEU A 1 97 ? 3.893 -0.027 -11.172 1.00 98.31 97 LEU A O 1
ATOM 779 N N . ILE A 1 98 ? 4.505 1.669 -9.831 1.00 98.06 98 ILE A N 1
ATOM 780 C CA . ILE A 1 98 ? 3.937 1.101 -8.594 1.00 98.06 98 ILE A CA 1
ATOM 781 C C . ILE A 1 98 ? 2.439 0.857 -8.779 1.00 98.06 98 ILE A C 1
ATOM 783 O O . ILE A 1 98 ? 1.961 -0.248 -8.523 1.00 98.06 98 ILE A O 1
ATOM 787 N N . LYS A 1 99 ? 1.708 1.866 -9.269 1.00 97.81 99 LYS A N 1
ATOM 788 C CA . LYS A 1 99 ? 0.258 1.779 -9.485 1.00 97.81 99 LYS A CA 1
ATOM 789 C C . LYS A 1 99 ? -0.088 0.680 -10.496 1.00 97.81 99 LYS A C 1
ATOM 791 O O . LYS A 1 99 ? -0.908 -0.185 -10.204 1.00 97.81 99 LYS A O 1
ATOM 796 N N . ALA A 1 100 ? 0.589 0.642 -11.641 1.00 97.50 100 ALA A N 1
ATOM 797 C CA . ALA A 1 100 ? 0.339 -0.355 -12.681 1.00 97.50 100 ALA A CA 1
ATOM 798 C C . ALA A 1 100 ? 0.596 -1.796 -12.205 1.00 97.50 100 ALA A C 1
ATOM 800 O O . ALA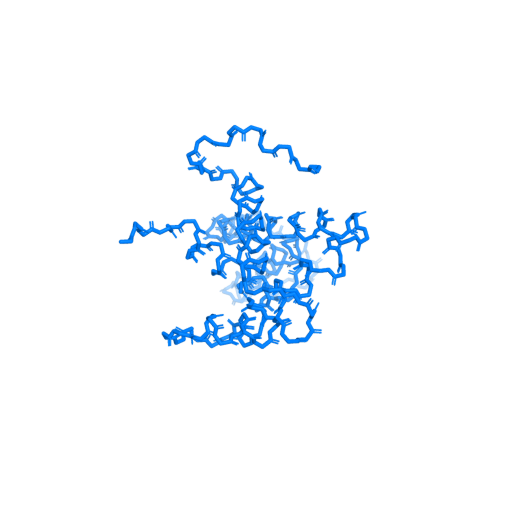 A 1 100 ? -0.128 -2.719 -12.588 1.00 97.50 100 ALA A O 1
ATOM 801 N N . VAL A 1 101 ? 1.604 -2.000 -11.353 1.00 97.62 101 VAL A N 1
ATOM 802 C CA . VAL A 1 101 ? 2.011 -3.341 -10.916 1.00 97.62 101 VAL A CA 1
ATOM 803 C C . VAL A 1 101 ? 1.246 -3.800 -9.677 1.00 97.62 101 VAL A C 1
ATOM 805 O O . VAL A 1 101 ? 0.757 -4.932 -9.654 1.00 97.62 101 VAL A O 1
ATOM 808 N N . TYR A 1 102 ? 1.110 -2.944 -8.665 1.00 97.56 102 TYR A N 1
ATOM 809 C CA . TYR A 1 102 ? 0.535 -3.328 -7.377 1.00 97.56 102 TYR A CA 1
ATOM 810 C C . TYR A 1 102 ? -0.919 -2.887 -7.193 1.00 97.56 102 TYR A C 1
ATOM 812 O O . TYR A 1 102 ? -1.633 -3.558 -6.466 1.00 97.56 102 TYR A O 1
ATOM 820 N N . PHE A 1 103 ? -1.397 -1.814 -7.832 1.00 97.06 103 PHE A N 1
ATOM 821 C CA . PHE A 1 103 ? -2.757 -1.311 -7.557 1.00 97.06 103 PHE A CA 1
ATOM 822 C C . PHE A 1 103 ? -3.806 -1.915 -8.498 1.00 97.06 103 PHE A C 1
ATOM 824 O O . PHE A 1 103 ? -4.987 -1.970 -8.165 1.00 97.06 103 PHE A O 1
ATOM 831 N N . THR A 1 104 ? -3.383 -2.405 -9.664 1.00 94.69 104 THR A N 1
ATOM 832 C CA . THR A 1 104 ? -4.250 -3.127 -10.602 1.00 94.69 104 THR A CA 1
ATOM 833 C C . THR A 1 104 ? -4.877 -4.351 -9.926 1.00 94.69 104 THR A C 1
ATOM 835 O O . THR A 1 104 ? -4.149 -5.196 -9.412 1.00 94.69 104 THR A O 1
ATOM 838 N N . GLU A 1 105 ? -6.208 -4.475 -9.941 1.00 92.94 105 GLU A N 1
ATOM 839 C CA . GLU A 1 105 ? -6.940 -5.631 -9.380 1.00 92.94 105 GLU A CA 1
ATOM 840 C C . GLU A 1 105 ? -6.442 -6.033 -7.976 1.00 92.94 105 GLU A C 1
ATOM 842 O O . GLU A 1 105 ? -6.092 -7.190 -7.717 1.00 92.94 105 GLU A O 1
ATOM 847 N N . ALA A 1 106 ? -6.309 -5.041 -7.090 1.00 94.06 106 ALA A N 1
ATOM 848 C CA . ALA A 1 106 ? -5.790 -5.223 -5.736 1.00 94.06 106 ALA A CA 1
ATOM 849 C C . ALA A 1 106 ? -6.673 -6.135 -4.858 1.00 94.06 106 ALA A C 1
ATOM 851 O O . ALA A 1 106 ? -6.182 -6.733 -3.901 1.00 94.06 106 ALA A O 1
ATOM 852 N N . ASP A 1 107 ? -7.942 -6.297 -5.226 1.00 92.12 107 ASP A N 1
ATOM 853 C CA . ASP A 1 107 ? -8.937 -7.178 -4.614 1.00 92.12 107 ASP A CA 1
ATOM 854 C C . ASP A 1 107 ? -8.779 -8.664 -4.993 1.00 92.12 107 ASP A C 1
ATOM 856 O O . ASP A 1 107 ? -9.288 -9.533 -4.287 1.00 92.12 107 ASP A O 1
ATOM 860 N N . LYS A 1 108 ? -8.069 -8.981 -6.086 1.00 92.12 108 LYS A N 1
ATOM 861 C CA . LYS A 1 108 ? -7.944 -10.354 -6.613 1.00 92.12 108 LYS A CA 1
ATOM 862 C C . LYS A 1 108 ? -6.607 -10.993 -6.268 1.00 92.12 108 LYS A C 1
ATOM 864 O O . LYS A 1 108 ? -5.570 -10.373 -6.462 1.00 92.12 108 LYS A O 1
ATOM 869 N N . GLU A 1 109 ? -6.604 -12.257 -5.857 1.00 90.38 109 GLU A N 1
ATOM 870 C CA . GLU A 1 109 ? -5.368 -13.006 -5.589 1.00 90.38 109 GLU A CA 1
ATOM 871 C C . GLU A 1 109 ? -4.393 -12.988 -6.786 1.00 90.38 109 GLU A C 1
ATOM 873 O O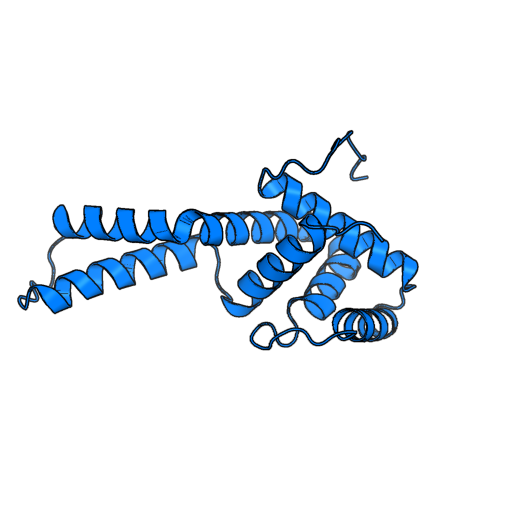 . GLU A 1 109 ? -4.793 -13.213 -7.932 1.00 90.38 109 GLU A O 1
ATOM 878 N N . ILE A 1 110 ? -3.101 -12.754 -6.515 1.00 91.38 110 ILE A N 1
ATOM 879 C CA . ILE A 1 110 ? -2.052 -12.748 -7.545 1.00 91.38 110 ILE A CA 1
ATOM 880 C C . ILE A 1 110 ? -1.802 -14.167 -8.043 1.00 91.38 110 ILE A C 1
ATOM 882 O O . ILE A 1 110 ? -1.304 -15.027 -7.313 1.00 91.38 110 ILE A O 1
ATOM 886 N N . LYS A 1 111 ? -2.004 -14.385 -9.342 1.00 91.94 111 LYS A N 1
ATOM 887 C CA . LYS A 1 111 ? -1.624 -15.642 -9.988 1.00 91.94 111 LYS A CA 1
ATOM 888 C C . LYS A 1 111 ? -0.133 -15.675 -10.307 1.00 91.94 111 LYS A C 1
ATOM 890 O O . LYS A 1 111 ? 0.532 -14.661 -10.544 1.00 91.94 111 LYS A O 1
ATOM 895 N N . LYS A 1 112 ? 0.423 -16.886 -10.378 1.00 89.44 112 LYS A N 1
ATOM 896 C CA . LYS A 1 112 ? 1.823 -17.095 -10.767 1.00 89.44 112 LYS A CA 1
ATOM 897 C C . LYS A 1 112 ? 2.104 -16.442 -12.126 1.00 89.44 112 LYS A C 1
AT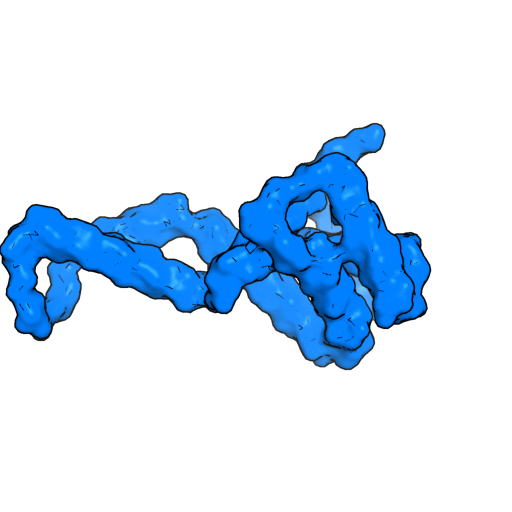OM 899 O O . LYS A 1 112 ? 1.451 -16.746 -13.116 1.00 89.44 112 LYS A O 1
ATOM 904 N N . GLY A 1 113 ? 3.116 -15.575 -12.169 1.00 91.25 113 GLY A N 1
ATOM 905 C CA . GLY A 1 113 ? 3.524 -14.853 -13.381 1.00 91.25 113 GLY A CA 1
ATOM 906 C C . GLY A 1 113 ? 2.770 -13.545 -13.632 1.00 91.25 113 GLY A C 1
ATOM 907 O O . GLY A 1 113 ? 3.199 -12.757 -14.470 1.00 91.25 113 GLY A O 1
ATOM 908 N N . GLU A 1 114 ? 1.719 -13.247 -12.871 1.00 93.56 114 GLU A N 1
ATOM 909 C CA . GLU A 1 114 ? 0.895 -12.063 -13.102 1.00 93.56 114 GLU A CA 1
ATOM 910 C C . GLU A 1 114 ? 1.654 -10.756 -12.844 1.00 93.56 114 GLU A C 1
ATOM 912 O O . GLU A 1 114 ? 1.621 -9.861 -13.683 1.00 93.56 114 GLU A O 1
ATOM 917 N N . ILE A 1 115 ? 2.442 -10.673 -11.763 1.00 93.56 115 ILE A N 1
ATOM 918 C CA . ILE A 1 115 ? 3.316 -9.512 -11.507 1.00 93.56 115 ILE A CA 1
ATOM 919 C C . ILE A 1 115 ? 4.279 -9.273 -12.673 1.00 93.56 115 ILE A C 1
ATOM 921 O O . ILE A 1 115 ? 4.488 -8.131 -13.069 1.00 93.56 115 ILE A O 1
ATOM 925 N N . ARG A 1 116 ? 4.838 -10.337 -13.262 1.00 95.25 116 ARG A N 1
ATOM 926 C CA . ARG A 1 116 ? 5.712 -10.209 -14.435 1.00 95.25 116 ARG A CA 1
ATOM 927 C C . ARG A 1 116 ? 4.945 -9.629 -15.623 1.00 95.25 116 ARG A C 1
ATOM 929 O O . ARG A 1 116 ? 5.438 -8.700 -16.248 1.00 95.25 116 ARG A O 1
ATOM 936 N N . ASN A 1 117 ? 3.739 -10.120 -15.896 1.00 96.12 117 ASN A N 1
ATOM 937 C CA . ASN A 1 117 ? 2.913 -9.611 -16.993 1.00 96.12 117 ASN A CA 1
ATOM 938 C C . ASN A 1 117 ? 2.540 -8.135 -16.791 1.00 96.12 117 ASN A C 1
ATOM 940 O O . ASN A 1 117 ? 2.607 -7.349 -17.734 1.00 96.12 117 ASN A O 1
ATOM 944 N N . ARG A 1 118 ? 2.210 -7.739 -15.555 1.00 97.06 118 ARG A N 1
ATOM 945 C CA . ARG A 1 118 ? 1.945 -6.336 -15.202 1.00 97.06 118 ARG A CA 1
ATOM 946 C C . ARG A 1 118 ? 3.183 -5.459 -15.400 1.00 97.06 118 ARG A C 1
ATOM 948 O O . ARG A 1 118 ? 3.059 -4.364 -15.934 1.00 97.06 118 ARG A O 1
ATOM 955 N N . VAL A 1 119 ? 4.372 -5.949 -15.031 1.00 97.38 119 VAL A N 1
ATOM 956 C CA . VAL A 1 119 ? 5.647 -5.252 -15.283 1.00 97.38 119 VAL A CA 1
ATOM 957 C C . VAL A 1 119 ? 5.896 -5.082 -16.778 1.00 97.38 119 VAL A C 1
ATOM 959 O O . VAL A 1 119 ? 6.190 -3.970 -17.197 1.00 97.38 119 VAL A O 1
ATOM 962 N N . ILE A 1 120 ? 5.746 -6.142 -17.580 1.00 96.88 120 ILE A N 1
ATOM 963 C CA . ILE A 1 120 ? 5.939 -6.084 -19.039 1.00 96.88 120 ILE A CA 1
ATOM 964 C C . ILE A 1 120 ? 5.009 -5.035 -19.655 1.00 96.88 120 ILE A C 1
ATOM 966 O O . ILE A 1 120 ? 5.469 -4.170 -20.395 1.00 96.88 120 ILE A O 1
ATOM 970 N N . LYS A 1 121 ? 3.723 -5.058 -19.286 1.00 96.81 121 LYS A N 1
ATOM 971 C CA . LYS A 1 121 ? 2.749 -4.062 -19.743 1.00 96.81 121 LYS A CA 1
ATOM 972 C C . LYS A 1 121 ? 3.163 -2.639 -19.347 1.00 96.81 121 LYS A C 1
ATOM 974 O O . LYS A 1 121 ? 3.231 -1.763 -20.200 1.00 96.81 121 LYS A O 1
ATOM 979 N N . ALA A 1 122 ? 3.519 -2.427 -18.080 1.00 97.06 122 ALA A N 1
ATOM 980 C CA . ALA A 1 122 ? 3.950 -1.119 -17.591 1.00 97.06 122 ALA A CA 1
ATOM 981 C C . ALA A 1 122 ? 5.239 -0.617 -18.269 1.00 97.06 122 ALA A C 1
ATOM 983 O O . ALA A 1 122 ? 5.407 0.585 -18.445 1.00 97.06 122 ALA A O 1
ATOM 984 N N . CYS A 1 123 ? 6.147 -1.514 -18.667 1.00 97.00 123 CYS A N 1
ATOM 985 C CA . CYS A 1 123 ? 7.354 -1.155 -19.415 1.00 97.00 123 CYS A CA 1
ATOM 986 C C . CYS A 1 123 ? 7.017 -0.572 -20.790 1.00 97.00 123 CYS A C 1
ATOM 988 O O . CYS A 1 123 ? 7.622 0.423 -21.186 1.00 97.00 123 CYS A O 1
ATOM 990 N N . SER A 1 124 ? 6.035 -1.157 -21.485 1.00 95.75 124 SER A N 1
ATOM 991 C CA . SER A 1 124 ? 5.520 -0.617 -22.747 1.00 95.75 124 SER A CA 1
ATOM 992 C C . SER A 1 124 ? 4.869 0.752 -22.548 1.00 95.75 124 SER A C 1
ATOM 994 O O . SER A 1 124 ? 5.184 1.678 -23.289 1.00 95.75 124 SER A O 1
ATOM 996 N N . ASP A 1 125 ? 4.036 0.903 -21.515 1.00 95.12 125 ASP A N 1
ATOM 997 C CA . ASP A 1 125 ? 3.307 2.150 -21.250 1.00 95.12 125 ASP A CA 1
ATOM 998 C C . ASP A 1 125 ? 4.241 3.304 -20.829 1.00 95.12 125 ASP A C 1
ATOM 1000 O O . ASP A 1 125 ? 4.026 4.456 -21.201 1.00 95.12 125 ASP A O 1
ATOM 1004 N N . LEU A 1 126 ? 5.301 3.004 -20.069 1.00 94.62 126 LEU A N 1
ATOM 1005 C CA . LEU A 1 126 ? 6.232 3.999 -19.515 1.00 94.62 126 LEU A CA 1
ATOM 1006 C C . LEU A 1 126 ? 7.530 4.151 -20.318 1.00 94.62 126 LEU A C 1
ATOM 1008 O O . LEU A 1 126 ? 8.387 4.944 -19.935 1.00 94.62 126 LEU A O 1
ATOM 1012 N N . SER A 1 127 ? 7.696 3.401 -21.413 1.00 95.44 127 SER A N 1
ATOM 1013 C CA . SER A 1 127 ? 8.913 3.402 -22.243 1.00 95.44 127 SER A CA 1
ATOM 1014 C C . SER A 1 127 ? 10.206 3.146 -21.447 1.00 95.44 127 SER A C 1
ATOM 1016 O O . SER A 1 127 ? 11.233 3.791 -21.663 1.00 95.44 127 SER A O 1
ATOM 1018 N N . ILE A 1 128 ? 10.171 2.188 -20.514 1.00 95.81 128 ILE A N 1
ATOM 1019 C CA . ILE A 1 128 ? 11.330 1.774 -19.705 1.00 95.81 128 ILE A CA 1
ATOM 1020 C C . ILE A 1 128 ? 11.671 0.302 -19.937 1.00 95.81 128 ILE A C 1
ATOM 1022 O O . ILE A 1 128 ? 10.811 -0.506 -20.271 1.00 95.81 128 ILE A O 1
ATOM 1026 N N . SER A 1 129 ? 12.932 -0.076 -19.718 1.00 97.06 129 SER A N 1
ATOM 1027 C CA . SER A 1 129 ? 13.328 -1.490 -19.764 1.00 97.06 129 SER A CA 1
ATOM 1028 C C . SER A 1 129 ? 12.805 -2.270 -18.549 1.00 97.06 129 SER A C 1
ATOM 1030 O O . SER A 1 129 ? 12.712 -1.715 -17.450 1.00 97.06 129 SER A O 1
ATOM 1032 N N . GLU A 1 130 ? 12.574 -3.580 -18.700 1.00 96.75 130 GLU A N 1
ATOM 1033 C CA . GLU A 1 130 ? 12.212 -4.466 -17.577 1.00 96.75 130 GLU A CA 1
ATOM 1034 C C . GLU A 1 130 ? 13.241 -4.394 -16.436 1.00 96.75 130 GLU A C 1
ATOM 1036 O O . GLU A 1 130 ? 12.878 -4.311 -15.262 1.00 96.75 130 GLU A O 1
ATOM 1041 N N . SER A 1 131 ? 14.536 -4.349 -16.764 1.00 95.81 131 SER A N 1
ATOM 1042 C CA . SER A 1 131 ? 15.620 -4.204 -15.783 1.00 95.81 131 SER A CA 1
ATOM 1043 C C . SER A 1 131 ? 15.498 -2.912 -14.970 1.00 95.81 131 SER A C 1
ATOM 1045 O O . SER A 1 131 ? 15.694 -2.917 -13.751 1.00 95.81 131 SER A O 1
ATOM 1047 N N . THR A 1 132 ? 15.150 -1.805 -15.630 1.00 96.44 132 THR A N 1
ATOM 1048 C CA . THR A 1 132 ? 14.886 -0.517 -14.975 1.00 96.44 132 THR A CA 1
ATOM 1049 C C . THR A 1 132 ? 13.639 -0.604 -14.097 1.00 96.44 132 THR A C 1
ATOM 1051 O O . THR A 1 132 ? 13.685 -0.193 -12.936 1.00 96.44 132 THR A O 1
ATOM 1054 N N . ALA A 1 133 ? 12.558 -1.209 -14.596 1.00 97.38 133 ALA A N 1
ATOM 1055 C CA . ALA A 1 133 ? 11.326 -1.390 -13.837 1.00 97.38 133 ALA A CA 1
ATOM 1056 C C . ALA A 1 133 ? 11.560 -2.203 -12.553 1.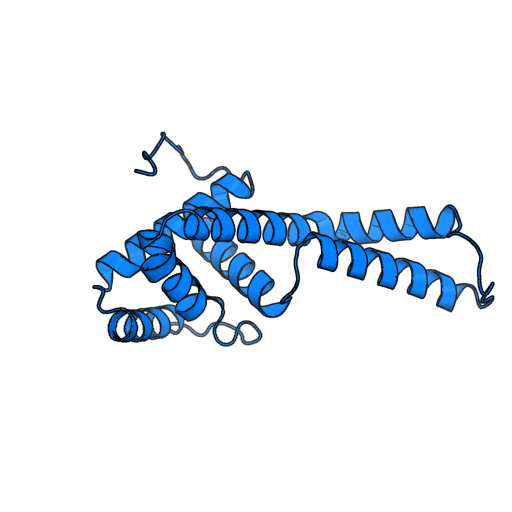00 97.38 133 ALA A C 1
ATOM 1058 O O . ALA A 1 133 ? 11.190 -1.770 -11.461 1.00 97.38 133 ALA A O 1
ATOM 1059 N N . TYR A 1 134 ? 12.265 -3.336 -12.635 1.00 95.94 134 TYR A N 1
ATOM 1060 C CA . TYR A 1 134 ? 12.606 -4.136 -11.456 1.00 95.94 134 TYR A CA 1
ATOM 1061 C C . TYR A 1 134 ? 13.502 -3.387 -10.464 1.00 95.94 134 TYR A C 1
ATOM 1063 O O . TYR A 1 134 ? 13.341 -3.560 -9.251 1.00 95.94 134 TYR A O 1
ATOM 1071 N N . ARG A 1 135 ? 14.410 -2.526 -10.946 1.00 95.56 135 ARG A N 1
ATOM 1072 C CA . ARG A 1 135 ? 15.232 -1.656 -10.091 1.00 95.56 135 ARG A CA 1
ATOM 1073 C C . ARG A 1 135 ? 14.373 -0.639 -9.338 1.00 95.56 135 ARG A C 1
ATOM 1075 O O . ARG A 1 135 ? 14.539 -0.499 -8.128 1.00 95.56 135 ARG A O 1
ATOM 1082 N N . TYR A 1 136 ? 13.433 0.023 -10.010 1.00 96.75 136 TYR A N 1
ATOM 1083 C CA . TYR A 1 136 ? 12.520 0.983 -9.378 1.00 96.75 136 TYR A CA 1
ATOM 1084 C C . TYR A 1 136 ? 11.554 0.318 -8.402 1.00 96.75 136 TYR A C 1
ATOM 1086 O O . TYR A 1 136 ? 11.410 0.786 -7.275 1.00 96.75 136 TYR A O 1
ATOM 1094 N N . LEU A 1 137 ? 10.985 -0.834 -8.758 1.00 96.69 137 LEU A N 1
ATOM 1095 C CA . LEU A 1 137 ? 10.158 -1.614 -7.836 1.00 96.69 137 LEU A CA 1
ATOM 1096 C C . LEU A 1 137 ? 10.962 -2.119 -6.635 1.00 96.69 137 LEU A C 1
ATOM 1098 O O . LEU A 1 137 ? 10.420 -2.229 -5.540 1.00 96.69 137 LEU A O 1
ATOM 1102 N N . LYS A 1 138 ? 12.251 -2.443 -6.800 1.00 94.75 138 LYS A N 1
ATOM 1103 C CA . LYS A 1 138 ? 13.136 -2.752 -5.666 1.00 94.75 138 LYS A CA 1
ATOM 1104 C C . LYS A 1 138 ? 13.337 -1.520 -4.781 1.00 94.75 138 LYS A C 1
ATOM 1106 O O . LYS A 1 138 ? 13.196 -1.646 -3.571 1.00 94.75 138 LYS A O 1
ATOM 1111 N N . ARG A 1 139 ? 13.604 -0.347 -5.367 1.00 94.38 139 ARG A N 1
ATOM 1112 C CA . ARG A 1 139 ? 13.735 0.923 -4.630 1.00 94.38 139 ARG A CA 1
ATOM 1113 C C . ARG A 1 139 ? 12.477 1.226 -3.813 1.00 94.38 139 ARG A C 1
ATOM 1115 O O . ARG A 1 139 ? 12.595 1.506 -2.629 1.00 94.38 139 ARG A O 1
ATOM 1122 N N . ALA A 1 140 ? 11.292 1.084 -4.406 1.00 96.00 140 ALA A N 1
ATOM 1123 C CA . ALA A 1 140 ? 10.021 1.292 -3.713 1.00 96.00 140 ALA A CA 1
ATOM 1124 C C . ALA A 1 140 ? 9.827 0.341 -2.524 1.00 96.00 140 ALA A C 1
ATOM 1126 O O . ALA A 1 140 ? 9.454 0.775 -1.440 1.00 96.00 140 ALA A O 1
ATOM 1127 N N . ARG A 1 141 ? 10.137 -0.949 -2.701 1.00 95.50 141 ARG A N 1
ATOM 1128 C CA . ARG A 1 141 ? 10.035 -1.950 -1.628 1.00 95.50 141 ARG A CA 1
ATOM 1129 C C . ARG A 1 141 ? 11.010 -1.693 -0.481 1.00 95.50 141 ARG A C 1
ATOM 1131 O O . ARG A 1 141 ? 10.641 -1.876 0.673 1.00 95.50 141 ARG A O 1
ATOM 1138 N N . LEU A 1 142 ? 12.237 -1.276 -0.791 1.00 93.12 142 LEU A N 1
ATOM 1139 C CA . LEU A 1 142 ? 13.234 -0.925 0.223 1.00 93.12 142 LEU A CA 1
ATOM 1140 C C . LEU A 1 142 ? 12.836 0.338 0.987 1.00 93.12 142 LEU A C 1
ATOM 1142 O O . LEU A 1 142 ? 12.953 0.362 2.209 1.00 93.12 142 LEU A O 1
ATOM 1146 N N . LEU A 1 143 ? 12.317 1.348 0.285 1.00 94.31 143 LEU A N 1
ATOM 1147 C CA . LEU A 1 143 ? 11.847 2.573 0.920 1.00 94.31 143 LEU A CA 1
ATOM 1148 C C . LEU A 1 143 ? 10.634 2.315 1.824 1.00 94.31 143 LEU A C 1
ATOM 1150 O O . LEU A 1 143 ? 10.614 2.770 2.964 1.00 94.31 143 LEU A O 1
ATOM 1154 N N . PHE A 1 144 ? 9.682 1.500 1.364 1.00 96.00 144 PHE A N 1
ATOM 1155 C CA . PHE A 1 144 ? 8.585 1.015 2.199 1.00 96.00 144 PHE A CA 1
ATOM 1156 C C . PHE A 1 144 ? 9.101 0.273 3.436 1.00 96.00 144 PHE A C 1
ATOM 1158 O O . PHE A 1 144 ? 8.701 0.602 4.548 1.00 96.00 144 PHE A O 1
ATOM 1165 N N . ALA A 1 145 ? 10.019 -0.685 3.270 1.00 94.19 145 ALA A N 1
ATOM 1166 C CA . ALA A 1 145 ? 10.569 -1.449 4.388 1.00 94.19 145 ALA A CA 1
ATOM 1167 C C . ALA A 1 145 ? 11.243 -0.538 5.426 1.00 94.19 145 ALA A C 1
ATOM 1169 O O . ALA A 1 145 ? 11.031 -0.717 6.623 1.00 94.19 145 ALA A O 1
ATOM 1170 N N . HIS A 1 146 ? 11.988 0.471 4.967 1.00 92.88 146 HIS A N 1
ATOM 1171 C CA . HIS A 1 146 ? 12.571 1.501 5.821 1.00 92.88 146 HIS A CA 1
ATOM 1172 C C . HIS A 1 146 ? 11.494 2.308 6.560 1.00 92.88 146 HIS A C 1
ATOM 1174 O O . HIS A 1 146 ? 11.534 2.410 7.783 1.00 92.88 146 HIS A O 1
ATOM 1180 N N . ASN A 1 147 ? 10.499 2.832 5.838 1.00 94.56 147 ASN A N 1
ATOM 1181 C CA . ASN A 1 147 ? 9.409 3.618 6.421 1.00 94.56 147 ASN A CA 1
ATOM 1182 C C . ASN A 1 147 ? 8.547 2.812 7.401 1.00 94.56 147 ASN A C 1
ATOM 1184 O O . ASN A 1 147 ? 8.046 3.371 8.371 1.00 94.56 147 ASN A O 1
ATOM 1188 N N . ARG A 1 148 ? 8.442 1.498 7.192 1.00 94.81 148 ARG A N 1
ATOM 1189 C CA . ARG A 1 148 ? 7.746 0.557 8.071 1.00 94.81 148 ARG A CA 1
ATOM 1190 C C . ARG A 1 148 ? 8.565 0.140 9.301 1.00 94.81 148 ARG A C 1
ATOM 1192 O O . ARG A 1 148 ? 8.004 -0.443 10.229 1.00 94.81 148 ARG A O 1
ATOM 1199 N N . GLY A 1 149 ? 9.873 0.411 9.310 1.00 92.00 149 GLY A N 1
ATOM 1200 C CA . GLY A 1 149 ? 10.798 -0.013 10.366 1.00 92.00 149 GLY A CA 1
ATOM 1201 C C . GLY A 1 149 ? 11.224 -1.485 10.276 1.00 92.00 149 GLY A C 1
ATOM 1202 O O . GLY A 1 149 ? 11.678 -2.063 11.264 1.00 92.00 149 GLY A O 1
ATOM 1203 N N . LEU A 1 150 ? 11.080 -2.118 9.108 1.00 88.06 150 LEU A N 1
ATOM 1204 C CA . LEU A 1 150 ? 11.519 -3.495 8.892 1.00 88.06 150 LEU A CA 1
ATOM 1205 C C . LEU A 1 150 ? 13.042 -3.545 8.756 1.00 88.06 150 LEU A C 1
ATOM 1207 O O . LEU A 1 150 ? 13.646 -2.768 8.015 1.00 88.06 150 LEU A O 1
ATOM 1211 N N . ARG A 1 151 ? 13.673 -4.518 9.422 1.00 71.38 151 ARG A N 1
ATOM 1212 C CA . ARG A 1 151 ? 15.108 -4.794 9.277 1.00 71.38 151 ARG A CA 1
ATOM 1213 C C . ARG A 1 151 ? 15.383 -5.470 7.932 1.00 71.38 151 ARG A C 1
ATOM 1215 O O . ARG A 1 151 ? 15.586 -6.678 7.858 1.00 71.38 151 ARG A O 1
ATOM 1222 N N . ALA A 1 152 ? 15.386 -4.689 6.860 1.00 61.75 152 ALA A N 1
ATOM 1223 C CA . ALA A 1 152 ? 16.020 -5.091 5.615 1.00 61.75 152 ALA A CA 1
ATOM 1224 C C . ALA A 1 152 ? 17.535 -5.107 5.861 1.00 61.75 152 ALA A C 1
ATOM 1226 O O . ALA A 1 152 ? 18.088 -4.082 6.247 1.00 61.75 152 ALA A O 1
ATOM 1227 N N . GLY A 1 153 ? 18.176 -6.278 5.755 1.00 52.56 153 GLY A N 1
ATOM 1228 C CA . GLY A 1 153 ? 19.607 -6.448 6.042 1.00 52.56 153 GLY A CA 1
ATOM 1229 C C . GLY A 1 153 ? 20.448 -5.326 5.430 1.00 52.56 153 GLY A C 1
ATOM 1230 O O . GLY A 1 153 ? 20.258 -5.022 4.257 1.00 52.56 153 GLY A O 1
ATOM 1231 N N . GLU A 1 154 ? 21.284 -4.704 6.269 1.00 44.56 154 GLU A N 1
ATOM 1232 C CA . GLU A 1 154 ? 22.130 -3.540 5.976 1.00 44.56 154 GLU A CA 1
ATOM 1233 C C . GLU A 1 154 ? 21.516 -2.581 4.952 1.00 44.56 154 GLU A C 1
ATOM 1235 O O . GLU A 1 154 ? 21.899 -2.518 3.784 1.00 44.56 154 GLU A O 1
ATOM 1240 N N . VAL A 1 155 ? 20.598 -1.742 5.436 1.00 48.12 155 VAL A N 1
ATOM 1241 C CA . VAL A 1 155 ? 20.408 -0.403 4.871 1.00 48.12 155 VAL A CA 1
ATOM 1242 C C . VAL A 1 155 ? 21.678 0.405 5.177 1.00 48.12 155 VAL A C 1
ATOM 1244 O O . VAL A 1 155 ? 21.665 1.379 5.927 1.00 48.12 155 VAL A O 1
ATOM 1247 N N . GLU A 1 156 ? 22.817 -0.017 4.618 1.00 43.19 156 GLU A N 1
ATOM 1248 C CA . GLU A 1 156 ? 23.837 0.945 4.247 1.00 43.19 156 GLU A CA 1
ATOM 1249 C C . GLU A 1 156 ? 23.126 1.988 3.401 1.00 43.19 156 GLU A C 1
ATOM 1251 O O . GLU A 1 156 ? 22.302 1.665 2.545 1.00 43.19 156 GLU A O 1
ATOM 1256 N N . ARG A 1 157 ? 23.401 3.243 3.727 1.00 43.53 157 ARG A N 1
ATOM 1257 C CA . ARG A 1 157 ? 22.941 4.450 3.056 1.00 43.53 157 ARG A CA 1
ATOM 1258 C C . ARG A 1 157 ? 23.127 4.324 1.540 1.00 43.53 157 ARG A C 1
ATOM 1260 O O . ARG A 1 157 ? 24.106 4.815 0.989 1.00 43.53 157 ARG A O 1
ATOM 1267 N N . ILE A 1 158 ? 22.194 3.676 0.846 1.00 47.22 158 ILE A N 1
ATOM 1268 C CA . ILE A 1 158 ? 22.088 3.782 -0.600 1.00 47.22 158 ILE A CA 1
ATOM 1269 C C . ILE A 1 158 ? 21.561 5.189 -0.797 1.00 47.22 158 ILE A C 1
ATOM 1271 O O . ILE A 1 158 ? 20.383 5.453 -0.566 1.00 47.22 158 ILE A O 1
ATOM 1275 N N . ASN A 1 159 ? 22.485 6.094 -1.115 1.00 43.00 159 ASN A N 1
ATOM 1276 C CA . ASN A 1 159 ? 22.203 7.464 -1.499 1.00 43.00 159 ASN A CA 1
ATOM 1277 C C . ASN A 1 159 ? 20.970 7.474 -2.407 1.00 43.00 159 ASN A C 1
ATOM 1279 O O . ASN A 1 159 ? 20.988 6.928 -3.510 1.00 43.00 159 ASN A O 1
ATOM 1283 N N . TYR A 1 160 ? 19.881 8.054 -1.908 1.00 45.34 160 TYR A N 1
ATOM 1284 C CA . TYR A 1 160 ? 18.647 8.263 -2.656 1.00 45.34 160 TYR A CA 1
A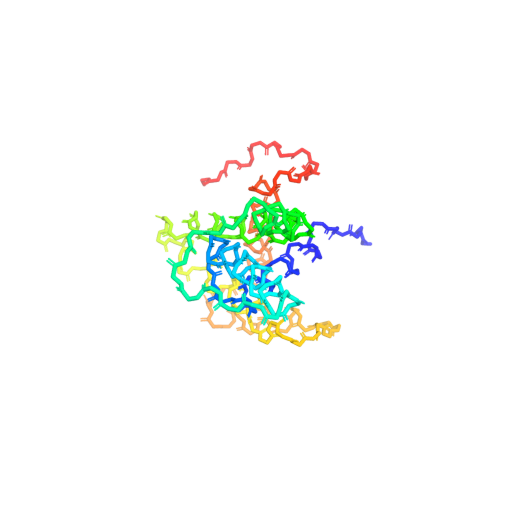TOM 1285 C C . TYR A 1 160 ? 18.775 9.504 -3.558 1.00 45.34 160 TYR A C 1
ATOM 1287 O O . TYR A 1 160 ? 17.861 10.325 -3.596 1.00 45.34 160 TYR A O 1
ATOM 1295 N N . TYR A 1 161 ? 19.901 9.633 -4.267 1.00 41.84 161 TYR A N 1
ATOM 1296 C CA . TYR A 1 161 ? 20.195 10.702 -5.223 1.00 41.84 161 TYR A CA 1
ATOM 1297 C C . TYR A 1 161 ? 20.674 10.088 -6.536 1.00 41.84 161 TYR A C 1
ATOM 1299 O O . TYR A 1 161 ? 21.694 9.364 -6.505 1.00 41.84 161 TYR A O 1
#

Secondary structure (DSSP, 8-state):
----HHHHHHHHHHHHHHHH-S-HHHHHHHHHHHHHHHHHHHH----TTPPPPHHHHHHHHHHHHHTHHHHHHHHHHHHHHHHHHSSHHHHHHHHHHHIIIIITTTTSPPPTTHHHHHHHHHHHHHT--HHHHHHHHHHHHHHHHHHHT---TT-------